Protein AF-A0A2E3QKM0-F1 (afdb_monomer_lite)

Foldseek 3Di:
DDLLVVLLVLLLCVLVPPPPSPDPVSVVSNPVNDDPVRSVVSNVVSVVVVVVVVVCVVVVPDDPDDDDDDDDDPPPPPPDD

pLDDT: mean 86.91, std 10.96, range [46.72, 97.5]

Sequence (81 aa):
MDEKATAALMLTDQIISIPGTLTRKNDAIIKQSLSKKERAEISLGVGLFMGMSKVLIALGLEPKEMETTVVKTPGSDKESR

Secondary structure (DSSP, 8-state):
--HHHHHHHHHHHHHTT-TT---HHHHHHHHHHS-HHHHHHHHHHHHHHHHHHHHHHHTT---SS-----PPPTTTTS---

Structure (mmCIF, N/CA/C/O backbone):
data_AF-A0A2E3QKM0-F1
#
_entry.id   AF-A0A2E3QKM0-F1
#
loop_
_atom_site.group_PDB
_atom_site.id
_atom_site.type_symbol
_atom_site.label_atom_id
_atom_site.label_alt_id
_atom_site.label_comp_id
_atom_site.label_asym_id
_atom_site.label_entity_id
_atom_site.label_seq_id
_atom_site.pdbx_PDB_ins_code
_atom_site.Cartn_x
_atom_site.Cartn_y
_atom_site.Cartn_z
_atom_site.occupancy
_atom_site.B_iso_or_equiv
_atom_site.auth_seq_id
_atom_site.auth_comp_id
_atom_site.auth_asym_id
_atom_site.auth_atom_id
_atom_site.pdbx_PDB_model_num
ATOM 1 N N . MET A 1 1 ? 3.255 9.487 15.072 1.00 61.56 1 MET A N 1
ATOM 2 C CA . MET A 1 1 ? 2.630 9.474 13.732 1.00 61.56 1 MET A CA 1
ATOM 3 C C . MET A 1 1 ? 1.141 9.692 13.905 1.00 61.56 1 MET A C 1
ATOM 5 O O . MET A 1 1 ? 0.614 9.295 14.935 1.00 61.56 1 MET A O 1
ATOM 9 N N . ASP A 1 2 ? 0.501 10.339 12.936 1.00 87.81 2 ASP A N 1
ATOM 10 C CA . ASP A 1 2 ? -0.954 10.491 12.885 1.00 87.81 2 ASP A CA 1
ATOM 11 C C . ASP A 1 2 ? -1.656 9.117 12.775 1.00 87.81 2 ASP A C 1
ATOM 13 O O . ASP A 1 2 ? -1.123 8.174 12.178 1.00 87.81 2 ASP A O 1
ATOM 17 N N . GLU A 1 3 ? -2.837 8.984 13.381 1.00 87.94 3 GLU A N 1
ATOM 18 C CA . GLU A 1 3 ? -3.587 7.723 13.455 1.00 87.94 3 GLU A CA 1
ATOM 19 C C . GLU A 1 3 ? -4.090 7.298 12.068 1.00 87.94 3 GLU A C 1
ATOM 21 O O . GLU A 1 3 ? -3.997 6.124 11.700 1.00 87.94 3 GLU A O 1
ATOM 26 N N . LYS A 1 4 ? -4.521 8.263 11.241 1.00 91.56 4 LYS A N 1
ATOM 27 C CA . LYS A 1 4 ? -4.912 7.992 9.851 1.00 91.56 4 LYS A CA 1
ATOM 28 C C . LYS A 1 4 ? -3.724 7.588 8.992 1.00 91.56 4 LYS A C 1
ATOM 30 O O . LYS A 1 4 ? -3.834 6.628 8.234 1.00 91.56 4 LYS A O 1
ATOM 35 N N . ALA A 1 5 ? -2.588 8.274 9.130 1.00 92.75 5 ALA A N 1
ATOM 36 C CA . ALA A 1 5 ? -1.359 7.894 8.434 1.00 92.75 5 ALA A CA 1
ATOM 37 C C . ALA A 1 5 ? -0.934 6.455 8.780 1.00 92.75 5 ALA A C 1
ATOM 39 O O . ALA A 1 5 ? -0.588 5.677 7.894 1.00 92.75 5 ALA A O 1
ATOM 40 N N . THR A 1 6 ? -1.041 6.068 10.054 1.00 93.62 6 THR A N 1
ATOM 41 C CA . THR A 1 6 ? -0.746 4.698 10.504 1.00 93.62 6 THR A CA 1
ATOM 42 C C . THR A 1 6 ? -1.702 3.683 9.872 1.00 93.62 6 THR A C 1
ATOM 44 O O . THR A 1 6 ? -1.259 2.675 9.325 1.00 93.62 6 THR A O 1
ATOM 47 N N . ALA A 1 7 ? -3.008 3.961 9.869 1.00 93.69 7 ALA A N 1
ATOM 48 C CA . ALA A 1 7 ? -3.995 3.095 9.226 1.00 93.69 7 ALA A CA 1
ATOM 49 C C . ALA A 1 7 ? -3.793 2.984 7.701 1.00 93.69 7 ALA A C 1
ATOM 51 O O . ALA A 1 7 ? -4.001 1.914 7.129 1.00 93.69 7 ALA A O 1
ATOM 52 N N . ALA A 1 8 ? -3.359 4.062 7.040 1.00 94.75 8 ALA A N 1
ATOM 53 C CA . ALA A 1 8 ? -3.036 4.059 5.615 1.00 94.75 8 ALA A CA 1
ATOM 54 C C . ALA A 1 8 ? -1.819 3.178 5.299 1.00 94.75 8 ALA A C 1
ATOM 56 O O . ALA A 1 8 ? -1.849 2.429 4.320 1.00 94.75 8 ALA A O 1
ATOM 57 N N . LEU A 1 9 ? -0.784 3.208 6.145 1.00 93.75 9 LEU A N 1
ATOM 58 C CA . LEU A 1 9 ? 0.355 2.293 6.035 1.00 93.75 9 LEU A CA 1
ATOM 59 C C . LEU A 1 9 ? -0.085 0.839 6.242 1.00 93.75 9 LEU A C 1
ATOM 61 O O . LEU A 1 9 ? 0.205 -0.001 5.399 1.00 93.75 9 LEU A O 1
ATOM 65 N N . MET A 1 10 ? -0.893 0.555 7.269 1.00 93.44 10 MET A N 1
ATOM 66 C CA . MET A 1 10 ? -1.418 -0.798 7.504 1.00 93.44 10 MET A CA 1
ATOM 67 C C . MET A 1 10 ? -2.246 -1.327 6.323 1.00 93.44 10 MET A C 1
ATOM 69 O O . MET A 1 10 ? -2.148 -2.504 5.976 1.00 93.44 10 MET A O 1
ATOM 73 N N . LEU A 1 11 ? -3.070 -0.476 5.701 1.00 94.25 11 LEU A N 1
ATOM 74 C CA . LEU A 1 11 ? -3.815 -0.831 4.491 1.00 94.25 11 LEU A CA 1
ATOM 75 C C . LEU A 1 11 ? -2.875 -1.081 3.306 1.00 94.25 11 LEU A C 1
ATOM 77 O O . LEU A 1 11 ? -3.068 -2.040 2.563 1.00 94.25 11 LEU A O 1
ATOM 81 N N . THR A 1 12 ? -1.849 -0.246 3.145 1.00 94.44 12 THR A N 1
ATOM 82 C CA . THR A 1 12 ? -0.834 -0.415 2.097 1.00 94.44 12 THR A CA 1
ATOM 83 C C . THR A 1 12 ? -0.124 -1.755 2.248 1.00 94.44 12 THR A C 1
ATOM 85 O O . THR A 1 12 ? -0.060 -2.510 1.281 1.00 94.44 12 THR A O 1
ATOM 88 N N . ASP A 1 13 ? 0.303 -2.098 3.464 1.00 92.75 13 ASP A N 1
ATOM 89 C CA . ASP A 1 13 ? 0.974 -3.360 3.778 1.00 92.75 13 ASP A CA 1
ATOM 90 C C . ASP A 1 13 ? 0.114 -4.588 3.428 1.00 92.75 13 ASP A C 1
ATOM 92 O O . ASP A 1 13 ? 0.626 -5.589 2.915 1.00 92.75 13 ASP A O 1
ATOM 96 N N . GLN A 1 14 ? -1.205 -4.501 3.655 1.00 91.62 14 GLN A N 1
ATOM 97 C CA . GLN A 1 14 ? -2.159 -5.537 3.248 1.00 91.62 14 GLN A CA 1
ATOM 98 C C . GLN A 1 14 ? -2.263 -5.669 1.724 1.00 91.62 14 GLN A C 1
ATOM 100 O O . GLN A 1 14 ? -2.298 -6.788 1.214 1.00 91.62 14 GLN A O 1
ATOM 105 N N . ILE A 1 15 ? -2.293 -4.552 0.988 1.00 91.44 15 ILE A N 1
ATOM 106 C CA . ILE A 1 15 ? -2.395 -4.547 -0.482 1.00 91.44 15 ILE A CA 1
ATOM 107 C C . ILE A 1 15 ? -1.139 -5.147 -1.117 1.00 91.44 15 ILE A C 1
ATOM 109 O O . ILE A 1 15 ? -1.236 -6.004 -1.997 1.00 91.44 15 ILE A O 1
ATOM 113 N N . ILE A 1 16 ? 0.045 -4.751 -0.643 1.00 90.38 16 ILE A N 1
ATOM 114 C CA . ILE A 1 16 ? 1.323 -5.255 -1.167 1.00 90.38 16 ILE A CA 1
ATOM 115 C C . ILE A 1 16 ? 1.667 -6.665 -0.651 1.00 90.38 16 ILE A C 1
ATOM 117 O O . ILE A 1 16 ? 2.741 -7.185 -0.944 1.00 90.38 16 ILE A O 1
ATOM 121 N N . SER A 1 17 ? 0.731 -7.308 0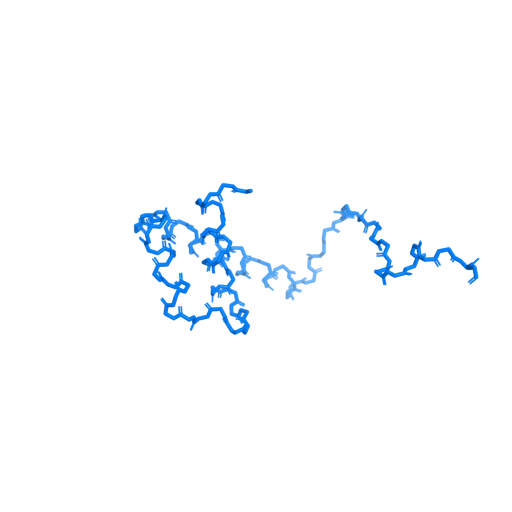.060 1.00 83.81 17 SER A N 1
ATOM 122 C CA . SER A 1 17 ? 0.801 -8.701 0.515 1.00 83.81 17 SER A CA 1
ATOM 123 C C . SER A 1 17 ? 1.976 -9.004 1.452 1.00 83.81 17 SER A C 1
ATOM 125 O O . SER A 1 17 ? 2.570 -10.082 1.377 1.00 83.81 17 SER A O 1
ATOM 127 N N . ILE A 1 18 ? 2.300 -8.091 2.376 1.00 76.94 18 ILE A N 1
ATOM 128 C CA . ILE A 1 18 ? 3.277 -8.397 3.432 1.00 76.94 18 ILE A CA 1
ATOM 129 C C . ILE A 1 18 ? 2.713 -9.523 4.322 1.00 76.94 18 ILE A C 1
ATOM 131 O O . ILE A 1 18 ? 1.577 -9.413 4.805 1.00 76.94 18 ILE A O 1
ATOM 135 N N . PRO A 1 19 ? 3.471 -10.606 4.581 1.00 73.75 19 PRO A N 1
ATOM 136 C CA . PRO A 1 19 ? 3.023 -11.695 5.447 1.00 73.75 19 PRO A CA 1
ATOM 137 C C . PRO A 1 19 ? 2.568 -11.211 6.835 1.00 73.75 19 PRO A C 1
ATOM 139 O O . PRO A 1 19 ? 3.210 -10.370 7.455 1.00 73.75 19 PRO A O 1
ATOM 142 N N . GLY A 1 20 ? 1.462 -11.763 7.346 1.00 74.31 20 GLY A N 1
ATOM 143 C CA . GLY A 1 20 ? 0.961 -11.472 8.701 1.00 74.31 20 GLY A CA 1
ATOM 144 C C . GLY A 1 20 ? 0.132 -10.187 8.850 1.00 74.31 20 GLY A C 1
ATOM 145 O O . GLY A 1 20 ? -0.336 -9.887 9.947 1.00 74.31 20 GLY A O 1
ATOM 146 N N . THR A 1 21 ? -0.110 -9.445 7.770 1.00 79.44 21 THR A N 1
ATOM 147 C CA . THR A 1 21 ? -0.833 -8.157 7.819 1.00 79.44 21 THR A CA 1
ATOM 148 C C . THR A 1 21 ? -2.351 -8.296 7.689 1.00 79.44 21 THR A C 1
ATOM 150 O O . THR A 1 21 ? -3.096 -7.453 8.203 1.00 79.44 21 THR A O 1
ATOM 153 N N . LEU A 1 22 ? -2.825 -9.392 7.088 1.00 76.56 22 LEU A N 1
ATOM 154 C CA . LEU A 1 22 ? -4.239 -9.736 6.890 1.00 76.56 22 LEU A CA 1
ATOM 155 C C . LEU A 1 22 ? -4.864 -10.358 8.150 1.00 76.56 22 LEU A C 1
ATOM 157 O O . LEU A 1 22 ? -5.321 -11.500 8.154 1.00 76.56 22 LEU A O 1
ATOM 161 N N . THR A 1 23 ? -4.878 -9.606 9.250 1.00 84.88 23 THR A N 1
ATOM 162 C CA . THR A 1 23 ? -5.549 -10.015 10.492 1.00 84.88 23 THR A CA 1
ATOM 163 C C . THR A 1 23 ? -6.868 -9.264 10.673 1.00 84.88 23 THR A C 1
ATOM 165 O O . THR A 1 23 ? -6.998 -8.102 10.284 1.00 84.88 23 THR A O 1
ATOM 168 N N . ARG A 1 24 ? -7.852 -9.894 11.335 1.00 84.19 24 ARG A N 1
ATOM 169 C CA . ARG A 1 24 ? -9.132 -9.235 11.676 1.00 84.19 24 ARG A CA 1
ATOM 170 C C . ARG A 1 24 ? -8.942 -7.974 12.525 1.00 84.19 24 ARG A C 1
ATOM 172 O O . ARG A 1 24 ? -9.721 -7.036 12.404 1.00 84.19 24 ARG A O 1
ATOM 179 N N . LYS A 1 25 ? -7.909 -7.951 13.374 1.00 87.69 25 LYS A N 1
ATOM 180 C CA . LYS A 1 25 ? -7.566 -6.792 14.207 1.00 87.69 25 LYS A CA 1
ATOM 181 C C . LYS A 1 25 ? -7.138 -5.601 13.345 1.00 87.69 25 LYS A C 1
ATOM 183 O O . LYS A 1 25 ? -7.638 -4.502 13.551 1.00 87.69 25 LYS A O 1
ATOM 188 N N . ASN A 1 26 ? -6.268 -5.833 12.363 1.00 87.75 26 ASN A N 1
ATOM 189 C CA . ASN A 1 26 ? -5.797 -4.784 11.460 1.00 87.75 26 ASN A CA 1
ATOM 190 C C . ASN A 1 26 ? -6.938 -4.239 10.592 1.00 87.75 26 ASN A C 1
ATOM 192 O O . ASN A 1 26 ? -7.077 -3.029 10.462 1.00 87.75 26 ASN A O 1
ATOM 196 N N . ASP A 1 27 ? -7.801 -5.116 10.070 1.00 89.25 27 ASP A N 1
ATOM 197 C CA . ASP A 1 27 ? -8.979 -4.710 9.290 1.00 89.25 27 ASP A CA 1
ATOM 198 C C . ASP A 1 27 ? -9.955 -3.837 10.105 1.00 89.25 27 ASP A C 1
ATOM 200 O O . ASP A 1 27 ? -10.476 -2.844 9.596 1.00 89.25 27 ASP A O 1
ATOM 204 N N . ALA A 1 28 ? -10.163 -4.148 11.390 1.00 92.38 28 ALA A N 1
ATOM 205 C CA . ALA A 1 28 ? -10.990 -3.327 12.275 1.00 92.38 28 ALA A CA 1
ATOM 206 C C . ALA A 1 28 ? -10.402 -1.920 12.484 1.00 92.38 28 ALA A C 1
ATOM 208 O O . ALA A 1 28 ? -11.129 -0.937 12.345 1.00 92.38 28 ALA A O 1
ATOM 209 N N . ILE A 1 29 ? -9.093 -1.825 12.745 1.00 91.75 29 ILE A N 1
ATOM 210 C CA . ILE A 1 29 ? -8.383 -0.545 12.917 1.00 91.75 29 ILE A CA 1
ATOM 211 C C . ILE A 1 29 ? -8.486 0.293 11.636 1.00 91.75 29 ILE A C 1
ATOM 213 O O . ILE A 1 29 ? -8.910 1.445 11.671 1.00 91.75 29 ILE A O 1
ATOM 217 N N . ILE A 1 30 ? -8.208 -0.309 10.478 1.00 92.94 30 ILE A N 1
ATOM 218 C CA . ILE A 1 30 ? -8.297 0.358 9.173 1.00 92.94 30 ILE A CA 1
ATOM 219 C C . ILE A 1 30 ? -9.718 0.879 8.909 1.00 92.94 30 ILE A C 1
ATOM 221 O O . ILE A 1 30 ? -9.900 2.000 8.430 1.00 92.94 30 ILE A O 1
ATOM 225 N N . LYS A 1 31 ? -10.748 0.080 9.216 1.00 93.69 31 LYS A N 1
ATOM 226 C CA . LYS A 1 31 ? -12.152 0.471 9.020 1.00 93.69 31 LYS A CA 1
ATOM 227 C C . LYS A 1 31 ? -12.618 1.566 9.973 1.00 93.69 31 LYS A C 1
ATOM 229 O O . LYS A 1 31 ? -13.529 2.303 9.599 1.00 93.69 31 LYS A O 1
ATOM 234 N N . GLN A 1 32 ? -12.033 1.646 11.166 1.00 94.69 32 GLN A N 1
ATOM 235 C CA . GLN A 1 32 ? -12.337 2.673 12.157 1.00 94.69 32 GLN A CA 1
ATOM 236 C C . GLN A 1 32 ? -11.689 4.013 11.796 1.00 94.69 32 GLN A C 1
ATOM 238 O O . GLN A 1 32 ? -12.347 5.046 11.883 1.00 94.69 32 GLN A O 1
ATOM 243 N N . SER A 1 33 ? -10.427 3.997 11.363 1.00 94.88 33 SER A N 1
ATOM 244 C CA . SER A 1 33 ? -9.653 5.221 11.127 1.00 94.88 33 SER A CA 1
ATOM 245 C C . SER A 1 33 ? -9.846 5.815 9.724 1.00 94.88 33 SER A C 1
ATOM 247 O O . SER A 1 33 ? -9.661 7.018 9.546 1.00 94.88 33 SER A O 1
ATOM 249 N N . LEU A 1 34 ? -10.226 5.006 8.724 1.00 95.25 34 LEU A N 1
ATOM 250 C CA . LEU A 1 34 ? -10.390 5.445 7.332 1.00 95.25 34 LEU A CA 1
ATOM 251 C C . LEU A 1 34 ? -11.813 5.219 6.824 1.00 95.25 34 LEU A C 1
ATOM 253 O O . LEU A 1 34 ? -12.391 4.143 6.979 1.00 95.25 34 LEU A O 1
ATOM 257 N N . SER A 1 35 ? -12.359 6.200 6.113 1.00 96.88 35 SER A N 1
ATOM 258 C CA . SER A 1 35 ? -13.627 6.080 5.396 1.00 96.88 35 SER A CA 1
ATOM 259 C C . SER A 1 35 ? -13.519 5.145 4.185 1.00 96.88 35 SER A C 1
ATOM 261 O O . SER A 1 35 ? -12.439 4.839 3.682 1.00 96.88 35 SER A O 1
ATOM 263 N N . LYS A 1 36 ? -14.667 4.706 3.649 1.00 96.50 36 LYS A N 1
ATOM 264 C CA . LYS A 1 36 ? -14.696 3.902 2.413 1.00 96.50 36 LYS A CA 1
ATOM 265 C C . LYS A 1 36 ? -14.029 4.616 1.227 1.00 96.50 36 LYS A C 1
ATOM 267 O O . LYS A 1 36 ? -13.400 3.938 0.423 1.00 96.50 36 LYS A O 1
ATOM 272 N N . LYS A 1 37 ? -14.171 5.946 1.126 1.00 97.50 37 LYS A N 1
ATOM 273 C CA . LYS A 1 37 ? -13.582 6.749 0.042 1.00 97.50 37 LYS A CA 1
ATOM 274 C C . LYS A 1 37 ? -12.061 6.804 0.163 1.00 97.50 37 LYS A C 1
ATOM 276 O O . LYS A 1 37 ? -11.383 6.423 -0.780 1.00 97.50 37 LYS A O 1
ATOM 281 N N . GLU A 1 38 ? -11.546 7.142 1.346 1.00 96.75 38 GLU A N 1
ATOM 282 C CA . GLU A 1 38 ? -10.097 7.181 1.610 1.00 96.75 38 GLU A CA 1
ATOM 283 C C . GLU A 1 38 ? -9.445 5.814 1.342 1.00 96.75 38 GLU A C 1
ATOM 285 O O . GLU A 1 38 ? -8.417 5.732 0.677 1.00 96.75 38 GLU A O 1
ATOM 290 N N . ARG A 1 39 ? -10.074 4.710 1.774 1.00 96.25 39 ARG A N 1
ATOM 291 C CA . ARG A 1 39 ? -9.555 3.363 1.476 1.00 96.25 39 A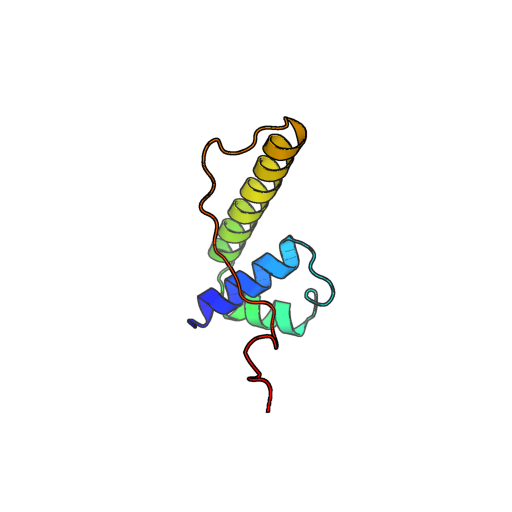RG A CA 1
ATOM 292 C C . ARG A 1 39 ? -9.536 3.050 -0.021 1.00 96.25 39 ARG A C 1
ATOM 294 O O . ARG A 1 39 ? -8.612 2.380 -0.476 1.00 96.25 39 ARG A O 1
ATOM 301 N N . ALA A 1 40 ? -10.540 3.499 -0.774 1.00 96.69 40 ALA A N 1
ATOM 302 C CA . ALA A 1 40 ? -10.593 3.301 -2.221 1.00 96.69 40 ALA A CA 1
ATOM 303 C C . ALA A 1 40 ? -9.493 4.098 -2.938 1.00 96.69 40 ALA A C 1
ATOM 305 O O . ALA A 1 40 ? -8.819 3.544 -3.800 1.00 96.69 40 ALA A O 1
ATOM 306 N N . GLU A 1 41 ? -9.269 5.353 -2.543 1.00 97.44 41 GLU A N 1
ATOM 307 C CA . GLU A 1 41 ? -8.201 6.199 -3.088 1.00 97.44 41 GLU A CA 1
ATOM 308 C C . GLU A 1 41 ? -6.813 5.622 -2.798 1.00 97.44 41 GLU A C 1
ATOM 310 O O . GLU A 1 41 ? -5.998 5.511 -3.713 1.00 97.44 41 GLU A O 1
ATOM 315 N N . ILE A 1 42 ? -6.566 5.165 -1.564 1.00 96.44 42 ILE A N 1
ATOM 316 C CA . ILE A 1 42 ? -5.309 4.492 -1.202 1.00 96.44 42 ILE A CA 1
ATOM 317 C C . ILE A 1 42 ? -5.126 3.225 -2.040 1.00 96.44 42 ILE A C 1
ATOM 319 O O . ILE A 1 42 ? -4.071 3.026 -2.635 1.00 96.44 42 ILE A O 1
ATOM 323 N N . SER A 1 43 ? -6.163 2.389 -2.140 1.00 95.38 43 SER A N 1
ATOM 324 C CA . SER A 1 43 ? -6.097 1.147 -2.921 1.00 95.38 43 SER A CA 1
ATOM 325 C C . SER A 1 43 ? -5.800 1.414 -4.398 1.00 95.38 43 SER A C 1
ATOM 327 O O . SER A 1 43 ? -4.988 0.714 -5.001 1.00 95.38 43 SER A O 1
ATOM 329 N N . LEU A 1 44 ? -6.419 2.451 -4.969 1.00 97.19 44 LEU A N 1
ATOM 330 C CA . LEU A 1 44 ? -6.176 2.883 -6.341 1.00 97.19 44 LEU A CA 1
ATOM 331 C C . LEU A 1 44 ? -4.736 3.380 -6.524 1.00 97.19 44 LEU A C 1
ATOM 333 O O . LEU A 1 44 ? -4.062 2.952 -7.458 1.00 97.19 44 LEU A O 1
ATOM 337 N N . GLY A 1 45 ? -4.255 4.244 -5.627 1.00 96.44 45 GLY A N 1
ATOM 338 C CA . GLY A 1 45 ? -2.899 4.791 -5.679 1.00 96.44 45 GLY A CA 1
ATOM 339 C C . GLY A 1 45 ? -1.823 3.710 -5.568 1.00 96.44 45 GLY A C 1
ATOM 340 O O . GLY A 1 45 ? -0.914 3.663 -6.395 1.00 96.44 45 GLY A O 1
ATOM 341 N N . VAL A 1 46 ? -1.959 2.792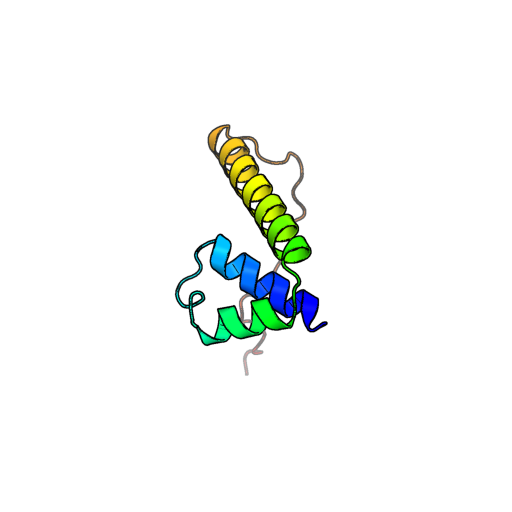 -4.605 1.00 95.88 46 VAL A N 1
ATOM 342 C CA . VAL A 1 46 ? -1.021 1.672 -4.418 1.00 95.88 46 VAL A CA 1
ATOM 343 C C . VAL A 1 46 ? -1.054 0.724 -5.620 1.00 95.88 46 VAL A C 1
ATOM 345 O O . VAL A 1 46 ? -0.000 0.320 -6.109 1.00 95.88 46 VAL A O 1
ATOM 348 N N . GLY A 1 47 ? -2.242 0.408 -6.147 1.00 94.25 47 GLY A N 1
ATOM 349 C CA . GLY A 1 47 ? -2.385 -0.436 -7.334 1.00 94.25 47 GLY A CA 1
ATOM 350 C C . GLY A 1 47 ? -1.741 0.170 -8.585 1.00 94.25 47 GLY A C 1
ATOM 351 O O . GLY A 1 47 ? -1.001 -0.519 -9.290 1.00 94.25 47 GLY A O 1
ATOM 352 N N . LEU A 1 48 ? -1.967 1.465 -8.834 1.00 96.25 48 LEU A N 1
ATOM 353 C CA . LEU A 1 48 ? -1.338 2.206 -9.935 1.00 96.25 48 LEU A CA 1
ATOM 354 C C . LEU A 1 48 ? 0.185 2.229 -9.798 1.00 96.25 48 LEU A C 1
ATOM 356 O O . LEU A 1 48 ? 0.891 1.951 -10.769 1.00 96.25 48 LEU A O 1
ATOM 360 N N . PHE A 1 49 ? 0.684 2.506 -8.592 1.00 93.88 49 PHE A N 1
ATOM 361 C CA . PHE A 1 49 ? 2.112 2.489 -8.299 1.00 93.88 49 PHE A CA 1
ATOM 362 C C . PHE A 1 49 ? 2.720 1.115 -8.595 1.00 93.88 49 PHE A C 1
ATOM 364 O O . PHE A 1 49 ? 3.631 1.020 -9.410 1.00 93.88 49 PHE A O 1
ATOM 371 N N . MET A 1 50 ? 2.169 0.035 -8.031 1.00 93.88 50 MET A N 1
ATOM 372 C CA . MET A 1 50 ? 2.676 -1.323 -8.260 1.00 93.88 50 MET A CA 1
ATOM 373 C C . MET A 1 50 ? 2.659 -1.725 -9.737 1.00 93.88 50 MET A C 1
ATOM 375 O O . MET A 1 50 ? 3.617 -2.339 -10.215 1.00 93.88 50 MET A O 1
ATOM 379 N N . GLY A 1 51 ? 1.575 -1.408 -10.453 1.00 92.38 51 GLY A N 1
ATOM 380 C CA . GLY A 1 51 ? 1.451 -1.699 -11.878 1.00 92.38 51 GLY A CA 1
ATOM 381 C C . GLY A 1 51 ? 2.533 -0.990 -12.685 1.00 92.38 51 GLY A C 1
ATOM 382 O O . GLY A 1 51 ? 3.271 -1.636 -13.429 1.00 92.38 51 GLY A O 1
ATOM 383 N N . MET A 1 52 ? 2.688 0.319 -12.475 1.00 93.88 52 MET A N 1
ATOM 384 C CA . MET A 1 52 ? 3.687 1.114 -13.182 1.00 93.88 52 MET A CA 1
ATOM 385 C C . MET A 1 52 ? 5.116 0.699 -12.819 1.00 93.88 52 MET A C 1
ATOM 387 O O . MET A 1 52 ? 5.938 0.516 -13.713 1.00 93.88 52 MET A O 1
ATOM 391 N N . SER A 1 53 ? 5.412 0.467 -11.535 1.00 91.56 53 SER A N 1
ATOM 392 C CA . SER A 1 53 ? 6.728 -0.007 -11.091 1.00 91.56 53 SER A CA 1
ATOM 393 C C . SER A 1 53 ? 7.118 -1.311 -11.783 1.00 91.56 53 SER A C 1
ATOM 395 O O . SER A 1 53 ? 8.243 -1.440 -12.253 1.00 91.56 53 SER A O 1
ATOM 397 N N . LYS A 1 54 ? 6.191 -2.269 -11.911 1.00 91.69 54 LYS A N 1
ATOM 398 C CA . LYS A 1 54 ? 6.460 -3.535 -12.610 1.00 91.69 54 LYS A CA 1
ATOM 399 C C . LYS A 1 54 ? 6.707 -3.337 -14.102 1.00 91.69 54 LYS A C 1
ATOM 401 O O . LYS A 1 54 ? 7.592 -3.991 -14.640 1.00 91.69 54 LYS A O 1
ATOM 406 N N . VAL A 1 55 ? 5.961 -2.446 -14.756 1.00 94.81 55 VAL A N 1
ATOM 407 C CA . VAL A 1 55 ? 6.178 -2.114 -16.174 1.00 94.81 55 VAL A CA 1
ATOM 408 C C . VAL A 1 55 ? 7.558 -1.493 -16.378 1.00 94.81 55 VAL A C 1
ATOM 410 O O . VAL A 1 55 ? 8.300 -1.944 -17.243 1.00 94.81 55 VAL A O 1
ATOM 413 N N . LEU A 1 56 ? 7.932 -0.509 -15.557 1.00 92.19 56 LEU A N 1
ATOM 414 C CA . LEU A 1 56 ? 9.245 0.137 -15.631 1.00 92.19 56 LEU A CA 1
ATOM 415 C C . LEU A 1 56 ? 10.386 -0.867 -15.421 1.00 92.19 56 LEU A C 1
ATOM 417 O O . LEU A 1 56 ? 11.323 -0.895 -16.216 1.00 92.19 56 LEU A O 1
ATOM 421 N N . ILE A 1 57 ? 10.262 -1.742 -14.415 1.00 89.62 57 ILE A N 1
ATOM 422 C CA . ILE A 1 57 ? 11.230 -2.819 -14.156 1.00 89.62 57 ILE A CA 1
ATOM 423 C C . ILE A 1 57 ? 11.320 -3.772 -15.354 1.00 89.62 57 ILE A C 1
ATOM 425 O O . ILE A 1 57 ? 12.417 -4.083 -15.809 1.00 89.62 57 ILE A O 1
ATOM 429 N N . ALA A 1 58 ? 10.183 -4.224 -15.891 1.00 93.81 58 ALA A N 1
ATOM 430 C CA . ALA A 1 58 ? 10.148 -5.163 -17.012 1.00 93.81 58 ALA A CA 1
ATOM 431 C C . ALA A 1 58 ? 10.758 -4.584 -18.299 1.00 93.81 58 ALA A C 1
ATOM 433 O O . ALA A 1 58 ? 11.310 -5.329 -19.105 1.00 93.81 58 ALA A O 1
ATOM 434 N N . LEU A 1 59 ? 10.673 -3.266 -18.486 1.00 95.31 59 LEU A N 1
ATOM 435 C CA . LEU A 1 59 ? 11.264 -2.558 -19.621 1.00 95.31 59 LEU A CA 1
ATOM 436 C C . LEU A 1 59 ? 12.734 -2.162 -19.396 1.00 95.31 59 LEU A C 1
ATOM 438 O O . LEU A 1 59 ? 13.329 -1.551 -20.281 1.00 95.31 59 LEU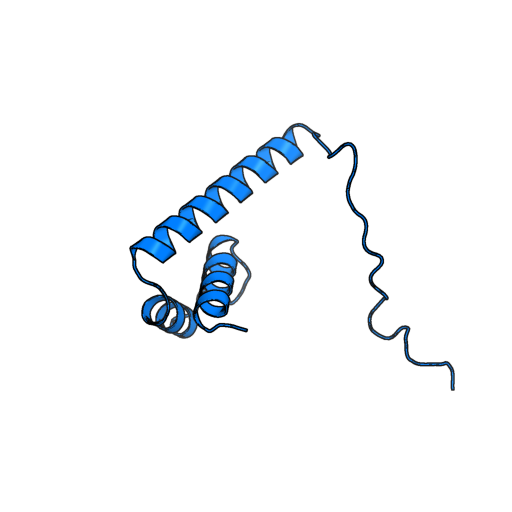 A O 1
ATOM 442 N N . GLY A 1 60 ? 13.321 -2.482 -18.236 1.00 90.06 60 GLY A N 1
ATOM 443 C CA . GLY A 1 60 ? 14.691 -2.086 -17.892 1.00 90.06 60 GLY A CA 1
ATOM 444 C C . GLY A 1 60 ? 14.870 -0.568 -17.791 1.00 90.06 60 GLY A C 1
ATOM 445 O O . GLY A 1 60 ? 15.963 -0.053 -18.022 1.00 90.06 60 GLY A O 1
ATOM 446 N N . LEU A 1 61 ? 13.790 0.163 -17.500 1.00 86.50 61 LEU A N 1
ATOM 447 C CA . LEU A 1 61 ? 13.808 1.616 -17.386 1.00 86.50 61 LEU A CA 1
ATOM 448 C C . LEU A 1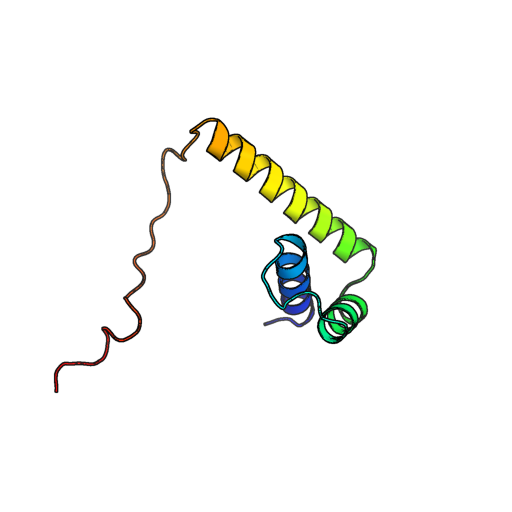 61 ? 14.242 2.007 -15.975 1.00 86.50 61 LEU A C 1
ATOM 450 O O . LEU A 1 61 ? 13.416 2.235 -15.090 1.00 86.50 61 LEU A O 1
ATOM 454 N N . GLU A 1 62 ? 15.553 2.077 -15.777 1.00 79.94 62 GLU A N 1
ATOM 455 C CA . GLU A 1 62 ? 16.139 2.626 -14.558 1.00 79.94 62 GLU A CA 1
ATOM 456 C C . GLU A 1 62 ? 16.127 4.167 -14.586 1.00 79.94 62 GLU A C 1
ATOM 458 O O . GLU A 1 62 ? 16.278 4.780 -15.652 1.00 79.94 62 GLU A O 1
ATOM 463 N N . PRO A 1 63 ? 15.944 4.835 -13.431 1.00 78.38 63 PRO A N 1
ATOM 464 C CA . PRO A 1 63 ? 16.095 6.282 -13.346 1.00 78.38 63 PRO A CA 1
ATOM 465 C C . PRO A 1 63 ? 17.527 6.682 -13.716 1.00 78.38 63 PRO A C 1
ATOM 467 O O . PRO A 1 63 ? 18.482 6.083 -13.228 1.00 78.38 63 PRO A O 1
ATOM 470 N N . LYS A 1 64 ? 17.690 7.729 -14.536 1.00 80.19 64 LYS A N 1
ATOM 471 C CA . LYS A 1 64 ? 19.023 8.265 -14.883 1.00 80.19 64 LYS A CA 1
ATOM 472 C C . LYS A 1 64 ? 19.795 8.752 -13.657 1.00 80.19 64 LYS A C 1
ATOM 474 O O . LYS A 1 64 ? 21.013 8.645 -13.616 1.00 80.19 64 LYS A O 1
ATOM 479 N N . GLU A 1 65 ? 19.068 9.289 -12.685 1.00 82.19 65 GLU A N 1
ATOM 480 C CA . GLU A 1 65 ? 19.580 9.714 -11.391 1.00 82.19 65 GLU A CA 1
ATOM 481 C C . GLU A 1 65 ? 18.674 9.114 -10.314 1.00 82.19 65 GLU A C 1
ATOM 483 O O . GLU A 1 65 ? 17.447 9.209 -10.398 1.00 82.19 65 GLU A O 1
ATOM 488 N N . MET A 1 66 ? 19.278 8.471 -9.318 1.00 81.00 66 MET A N 1
ATOM 489 C CA . MET A 1 66 ? 18.588 7.931 -8.153 1.00 81.00 66 MET A CA 1
ATOM 490 C C . MET A 1 66 ? 19.295 8.467 -6.915 1.00 81.00 66 MET A C 1
ATOM 492 O O . MET A 1 66 ? 20.493 8.248 -6.743 1.00 81.00 66 MET A O 1
ATOM 496 N N . GLU A 1 67 ? 18.570 9.194 -6.069 1.00 82.88 67 GLU A N 1
ATOM 497 C CA . GLU A 1 67 ? 19.123 9.702 -4.819 1.00 82.88 67 GLU A CA 1
ATOM 498 C C . GLU A 1 67 ? 19.500 8.519 -3.919 1.00 82.88 67 GLU A C 1
ATOM 500 O O . GLU A 1 67 ? 18.656 7.722 -3.508 1.00 82.88 67 GLU A O 1
ATOM 505 N N . THR A 1 68 ? 20.793 8.366 -3.648 1.00 84.25 68 THR A N 1
ATOM 506 C CA . THR A 1 68 ? 21.299 7.285 -2.805 1.00 84.25 68 THR A CA 1
ATOM 507 C C . THR A 1 68 ? 21.405 7.758 -1.365 1.00 84.25 68 THR A C 1
ATOM 509 O O . THR A 1 68 ? 22.038 8.776 -1.093 1.00 84.25 68 THR A O 1
ATOM 512 N N . THR A 1 69 ? 20.870 6.982 -0.427 1.00 85.50 69 THR A N 1
ATOM 513 C CA . THR A 1 69 ? 21.112 7.190 1.006 1.00 85.50 69 THR A CA 1
ATOM 514 C C . THR A 1 69 ? 22.018 6.084 1.532 1.00 85.50 69 THR A C 1
ATOM 516 O O . THR A 1 69 ? 21.721 4.902 1.364 1.00 85.50 69 THR A O 1
ATOM 519 N N . VAL A 1 70 ? 23.114 6.453 2.200 1.00 85.31 70 VAL A N 1
ATOM 520 C CA . VAL A 1 70 ? 23.959 5.489 2.916 1.00 85.31 70 VAL A CA 1
ATOM 521 C C . VAL A 1 70 ? 23.336 5.226 4.280 1.00 85.31 70 VAL A C 1
ATOM 523 O O . VAL A 1 70 ? 23.358 6.082 5.163 1.00 85.31 70 VAL A O 1
ATOM 526 N N . VAL A 1 71 ? 22.785 4.028 4.459 1.00 84.75 71 VAL A N 1
ATOM 527 C CA . VAL A 1 71 ? 22.292 3.568 5.758 1.00 84.75 71 VAL A CA 1
ATOM 528 C C . VAL A 1 71 ? 23.392 2.745 6.418 1.00 84.75 71 VAL A C 1
ATOM 530 O O . VAL A 1 71 ? 23.899 1.793 5.825 1.00 84.75 71 VAL A O 1
ATOM 533 N N . LYS A 1 72 ? 23.785 3.114 7.641 1.00 82.12 72 LYS A N 1
ATOM 534 C CA . LYS A 1 72 ? 24.754 2.327 8.410 1.00 82.12 72 LYS A CA 1
ATOM 535 C C . LYS A 1 72 ? 24.186 0.944 8.708 1.00 82.12 72 LYS A C 1
ATOM 537 O O . LYS A 1 72 ? 23.017 0.814 9.072 1.00 82.12 72 LYS A O 1
ATOM 542 N N . THR A 1 73 ? 25.031 -0.076 8.608 1.00 83.00 73 THR A N 1
ATOM 543 C CA . THR A 1 73 ? 24.670 -1.436 9.006 1.00 83.00 73 THR A CA 1
ATOM 544 C C . THR A 1 73 ? 24.264 -1.442 10.485 1.00 83.00 73 THR A C 1
ATOM 546 O O . THR A 1 73 ? 25.064 -1.040 11.332 1.00 83.00 73 THR A O 1
ATOM 549 N N . PRO A 1 74 ? 23.051 -1.894 10.845 1.00 76.00 74 PRO A N 1
ATOM 550 C CA . PRO A 1 74 ? 22.636 -1.942 12.243 1.00 76.00 74 PRO A CA 1
ATOM 551 C C . PRO A 1 74 ? 23.652 -2.719 13.096 1.00 76.00 74 PRO A C 1
ATOM 553 O O . PRO A 1 74 ? 23.950 -3.878 12.816 1.00 76.00 74 PRO A O 1
ATOM 556 N N . GLY A 1 75 ? 24.206 -2.068 14.124 1.00 75.50 75 GLY A N 1
ATOM 557 C CA . GLY A 1 75 ? 25.227 -2.642 15.012 1.00 75.50 75 GLY A CA 1
ATOM 558 C C . GLY A 1 75 ? 26.671 -2.208 14.734 1.00 75.50 75 GLY A C 1
ATOM 559 O O . GLY A 1 75 ? 27.514 -2.403 15.606 1.00 75.50 75 GLY A O 1
ATOM 560 N N . SER A 1 76 ? 26.960 -1.549 13.605 1.00 73.44 76 SER A N 1
ATOM 561 C CA . SER A 1 76 ? 28.303 -1.013 13.317 1.00 73.44 76 SER A CA 1
ATOM 562 C C . SER A 1 76 ? 28.675 0.223 14.151 1.00 73.44 76 SER A C 1
ATOM 564 O O . SER A 1 76 ? 29.816 0.664 14.106 1.00 73.44 76 SER A O 1
ATOM 566 N N . ASP A 1 77 ? 27.726 0.780 14.912 1.00 63.66 77 ASP A N 1
ATOM 56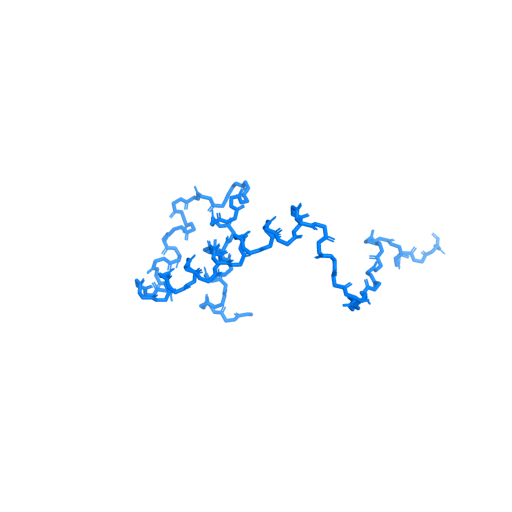7 C CA . ASP A 1 77 ? 27.952 1.893 15.848 1.00 63.66 77 ASP A CA 1
ATOM 568 C C . ASP A 1 77 ? 28.408 1.430 17.248 1.00 63.66 77 ASP A C 1
ATOM 570 O O . ASP A 1 77 ? 28.631 2.262 18.129 1.00 63.66 77 ASP A O 1
ATOM 574 N N . LYS A 1 78 ? 28.564 0.117 17.491 1.00 57.31 78 LYS A N 1
ATOM 575 C CA . LYS A 1 78 ? 29.224 -0.358 18.714 1.00 57.31 78 LYS A CA 1
ATOM 576 C C . LYS A 1 78 ? 30.733 -0.228 18.542 1.00 57.31 78 LYS A C 1
ATOM 578 O O . LYS A 1 78 ? 31.395 -1.118 18.021 1.00 57.31 78 LYS A O 1
ATOM 583 N N . GLU A 1 79 ? 31.224 0.931 18.964 1.00 55.06 79 GLU A N 1
ATOM 584 C CA . GLU A 1 79 ? 32.624 1.239 19.230 1.00 55.06 79 GLU A CA 1
ATOM 585 C C . GLU A 1 79 ? 33.335 0.008 19.815 1.00 55.06 79 GLU A C 1
ATOM 587 O O . GLU A 1 79 ? 32.902 -0.546 20.827 1.00 55.06 79 GLU A O 1
ATOM 592 N N . SER A 1 80 ? 34.393 -0.429 19.128 1.00 53.03 80 SER A N 1
ATOM 593 C CA . SER A 1 80 ? 35.346 -1.430 19.600 1.00 53.03 80 SER A CA 1
ATOM 594 C C . SER A 1 80 ? 35.847 -1.024 20.989 1.00 53.03 80 SER A C 1
ATOM 596 O O . SER A 1 80 ? 36.718 -0.163 21.099 1.00 53.03 80 SER A O 1
ATOM 598 N N . ARG A 1 81 ? 35.282 -1.617 22.040 1.00 46.72 81 ARG A N 1
ATOM 599 C CA . ARG A 1 81 ? 35.796 -1.583 23.410 1.00 46.72 81 ARG A CA 1
ATOM 600 C C . ARG A 1 81 ? 36.005 -3.001 23.895 1.00 46.72 81 ARG A C 1
ATOM 602 O O . ARG A 1 81 ? 35.095 -3.827 23.661 1.00 46.72 81 ARG A O 1
#

Radius of gyration: 17.73 Å; chains: 1; bounding box: 50×22×43 Å